Protein AF-A0A9D1IE05-F1 (afdb_monomer_lite)

Organism: NCBI:txid2840907

Sequence (180 aa):
MGLFSSEAERQRKQNLKDLEDKRLRFAQMFAEQKIVPENILFTQRDGGFAAVAVAGDEFLLITGPAPGAEEDFSLLRVKQARARTEPIRIKSEGLGGLLGFGKKGGLGFKLLIDHVEGEEPFELVVLSGLSTYLESEGTKAALFSPKRRRGNPNFVWEFRPVDRDLLEKIESRWLHLING

Foldseek 3Di:
DDPDPDPVVVLQVVLQVVLLVLLLVVLVVCVVVVFKFFKKKWKDDPQWIWMWTHTPQWIWTWTGDHRPDPDGIDIDIARAKAKDKDWDWFDWPDPCPPPNDTDDIKTAIWIFIDGPVDPGTRIHDAIAPPIWMDMDGICPQPSNDSDRDPDGSRSSVVTDGHHPVCRVVVVVVVNVSNVD

Structure (mmCIF, N/CA/C/O backbone):
data_AF-A0A9D1IE05-F1
#
_entry.id   AF-A0A9D1IE05-F1
#
loop_
_atom_site.group_PDB
_atom_site.id
_atom_site.type_symbol
_atom_site.label_atom_id
_atom_site.label_alt_id
_atom_site.label_comp_id
_atom_site.label_asym_id
_atom_site.label_entity_id
_atom_site.label_seq_id
_atom_site.pdbx_PDB_ins_code
_atom_site.Cartn_x
_atom_site.Cartn_y
_atom_site.Cartn_z
_atom_site.occupancy
_atom_site.B_iso_or_equiv
_atom_site.auth_seq_id
_atom_site.auth_comp_id
_atom_site.auth_asym_id
_atom_site.auth_atom_id
_atom_site.pdbx_PDB_model_num
ATOM 1 N N . MET A 1 1 ? 20.426 -13.892 -33.790 1.00 42.78 1 MET A N 1
ATOM 2 C CA . MET A 1 1 ? 21.071 -13.972 -32.458 1.00 42.78 1 MET A CA 1
ATOM 3 C C . MET A 1 1 ? 21.972 -12.752 -32.326 1.00 42.78 1 MET A C 1
ATOM 5 O O . MET A 1 1 ? 22.771 -12.564 -33.222 1.00 42.78 1 MET A O 1
ATOM 9 N N . GLY A 1 2 ? 21.925 -11.842 -31.364 1.00 47.62 2 GLY A N 1
ATOM 10 C CA . GLY A 1 2 ? 21.069 -11.568 -30.215 1.00 47.62 2 GLY A CA 1
ATOM 11 C C . GLY A 1 2 ? 21.570 -10.215 -29.696 1.00 47.62 2 GLY A C 1
ATOM 12 O O . GLY A 1 2 ? 22.457 -10.168 -28.853 1.00 47.62 2 GLY A O 1
ATOM 13 N N . LEU A 1 3 ? 21.115 -9.123 -30.312 1.00 49.03 3 LEU A N 1
ATOM 14 C CA . LEU A 1 3 ? 21.440 -7.763 -29.879 1.00 49.03 3 LEU A CA 1
ATOM 15 C C . LEU A 1 3 ? 20.610 -7.471 -28.617 1.00 49.03 3 LEU A C 1
ATOM 17 O O . LEU A 1 3 ? 19.419 -7.771 -28.604 1.00 49.03 3 LEU A O 1
ATOM 21 N N . PHE A 1 4 ? 21.245 -6.906 -27.584 1.00 53.69 4 PHE A N 1
ATOM 22 C CA . PHE A 1 4 ? 20.653 -6.409 -26.324 1.00 53.69 4 PHE A CA 1
ATOM 23 C C . PHE A 1 4 ? 20.488 -7.384 -25.131 1.00 53.69 4 PHE A C 1
ATOM 25 O O . PHE A 1 4 ? 19.432 -7.426 -24.508 1.00 53.69 4 PHE A O 1
ATOM 32 N N . SER A 1 5 ? 21.552 -8.070 -24.684 1.00 57.88 5 SER A N 1
ATOM 33 C CA . SER A 1 5 ? 21.697 -8.370 -23.240 1.00 57.88 5 SER A CA 1
ATOM 34 C C . SER A 1 5 ? 22.715 -7.409 -22.620 1.00 57.88 5 SER A C 1
ATOM 36 O O . SER A 1 5 ? 23.863 -7.773 -22.361 1.00 57.88 5 SER A O 1
ATOM 38 N N . SER A 1 6 ? 22.317 -6.146 -22.478 1.00 79.00 6 SER A N 1
ATOM 39 C CA . SER A 1 6 ? 23.150 -5.105 -21.879 1.00 79.00 6 SER A CA 1
ATOM 40 C C . SER A 1 6 ? 23.339 -5.346 -20.378 1.00 79.00 6 SER A C 1
ATOM 42 O O . SER A 1 6 ? 22.536 -6.013 -19.723 1.00 79.00 6 SER A O 1
ATOM 44 N N . GLU A 1 7 ? 24.406 -4.780 -19.822 1.00 87.25 7 GLU A N 1
ATOM 45 C CA . GLU A 1 7 ? 24.655 -4.708 -18.377 1.00 87.25 7 GLU A CA 1
ATOM 46 C C . GLU A 1 7 ? 23.431 -4.184 -17.605 1.00 87.25 7 GLU A C 1
ATOM 48 O O . GLU A 1 7 ? 23.072 -4.734 -16.566 1.00 87.25 7 GLU A O 1
ATOM 53 N N . ALA A 1 8 ? 22.696 -3.234 -18.190 1.00 87.88 8 ALA A N 1
ATOM 54 C CA . ALA A 1 8 ? 21.443 -2.715 -17.646 1.00 87.88 8 ALA A CA 1
ATOM 55 C C . ALA A 1 8 ? 20.364 -3.798 -17.448 1.00 87.88 8 ALA A C 1
ATOM 57 O O . ALA A 1 8 ? 19.680 -3.807 -16.426 1.00 87.88 8 ALA A O 1
ATOM 58 N N . GLU A 1 9 ? 20.223 -4.750 -18.376 1.00 89.00 9 GLU A N 1
ATOM 59 C CA . GLU A 1 9 ? 19.255 -5.846 -18.228 1.00 89.00 9 GLU A CA 1
ATOM 60 C C . GLU A 1 9 ? 19.688 -6.845 -17.145 1.00 89.00 9 GLU A C 1
ATOM 62 O O . GLU A 1 9 ? 18.844 -7.409 -16.444 1.00 89.00 9 GLU A O 1
ATOM 67 N N . ARG A 1 10 ? 21.002 -7.048 -16.959 1.00 90.88 10 ARG A N 1
ATOM 68 C CA . ARG A 1 10 ? 21.524 -7.851 -15.840 1.00 90.88 10 ARG A CA 1
ATOM 69 C C . ARG A 1 10 ? 21.247 -7.167 -14.504 1.00 90.88 10 ARG A C 1
ATOM 71 O O . ARG A 1 10 ? 20.697 -7.813 -13.615 1.00 90.88 10 ARG A O 1
ATOM 78 N N . GLN A 1 11 ? 21.540 -5.871 -14.397 1.00 93.12 11 GLN A N 1
ATOM 79 C CA . GLN A 1 11 ? 21.275 -5.089 -13.190 1.00 93.12 11 GLN A CA 1
ATOM 80 C C . GLN A 1 11 ? 19.782 -5.076 -12.850 1.00 93.12 11 GLN A C 1
ATOM 82 O O . GLN A 1 11 ? 19.403 -5.328 -11.711 1.00 93.12 11 GLN A O 1
ATOM 87 N N . ARG A 1 12 ? 18.909 -4.883 -13.847 1.00 90.94 12 ARG A N 1
ATOM 88 C CA . ARG A 1 12 ? 17.453 -4.930 -13.654 1.00 90.94 12 ARG A CA 1
ATOM 89 C C . ARG A 1 12 ? 16.998 -6.269 -13.072 1.00 90.94 12 ARG A C 1
ATOM 91 O O . ARG A 1 12 ? 16.205 -6.290 -12.134 1.00 90.94 12 ARG A O 1
ATOM 98 N N . LYS A 1 13 ? 17.491 -7.392 -13.608 1.00 91.12 13 LYS A N 1
ATOM 99 C CA . LYS A 1 13 ? 17.165 -8.733 -13.090 1.00 91.12 13 LYS A CA 1
ATOM 100 C C . LYS A 1 13 ? 17.673 -8.939 -11.666 1.00 91.12 13 LYS A C 1
ATOM 10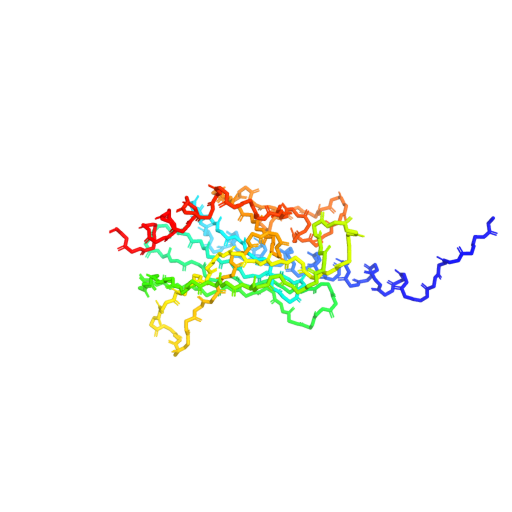2 O O . LYS A 1 13 ? 16.960 -9.549 -10.873 1.00 91.12 13 LYS A O 1
ATOM 107 N N . GLN A 1 14 ? 18.860 -8.426 -11.348 1.00 93.94 14 GLN A N 1
ATOM 108 C CA . GLN A 1 14 ? 19.422 -8.494 -10.001 1.00 93.94 14 GLN A CA 1
ATOM 109 C C . GLN A 1 14 ? 18.574 -7.685 -9.009 1.00 93.94 14 GLN A C 1
ATOM 111 O O . GLN A 1 14 ? 18.077 -8.258 -8.046 1.00 93.94 14 GLN A O 1
ATOM 116 N N . ASN A 1 15 ? 18.254 -6.427 -9.327 1.00 94.69 15 ASN A N 1
ATOM 117 C CA . ASN A 1 15 ? 17.383 -5.567 -8.515 1.00 94.69 15 ASN A CA 1
ATOM 118 C C . ASN A 1 15 ? 16.018 -6.213 -8.224 1.00 94.69 15 ASN A C 1
ATOM 120 O O . ASN A 1 15 ? 15.491 -6.119 -7.118 1.00 94.69 15 ASN A O 1
ATOM 124 N N . LEU A 1 16 ? 15.432 -6.882 -9.222 1.00 93.12 16 LEU A N 1
ATOM 125 C CA . LEU A 1 16 ? 14.170 -7.607 -9.067 1.00 93.12 16 LEU A CA 1
ATOM 126 C C . LEU A 1 16 ? 14.319 -8.847 -8.176 1.00 93.12 16 LEU A C 1
ATOM 128 O O . LEU A 1 16 ? 13.431 -9.143 -7.378 1.00 93.12 16 LEU A O 1
ATOM 132 N N . LYS A 1 17 ? 15.432 -9.575 -8.298 1.00 93.75 17 LYS A N 1
ATOM 133 C CA . LYS A 1 17 ? 15.724 -10.720 -7.435 1.00 93.75 17 LYS A CA 1
ATOM 134 C C . LYS A 1 17 ? 15.871 -10.278 -5.978 1.00 93.75 17 LYS A C 1
ATOM 136 O O . LYS A 1 17 ? 15.251 -10.903 -5.123 1.00 93.75 17 LYS A O 1
ATOM 141 N N . ASP A 1 18 ? 16.619 -9.208 -5.734 1.00 95.31 18 ASP A N 1
ATOM 142 C CA . ASP A 1 18 ? 16.868 -8.682 -4.391 1.00 95.31 18 ASP A CA 1
ATOM 143 C C . ASP A 1 18 ? 15.579 -8.160 -3.752 1.00 95.31 18 ASP A C 1
ATOM 145 O O . ASP A 1 18 ? 15.308 -8.455 -2.590 1.00 95.31 18 ASP A O 1
ATOM 149 N N . LEU A 1 19 ? 14.727 -7.477 -4.526 1.00 95.75 19 LEU A N 1
ATOM 150 C CA . LEU A 1 19 ? 13.403 -7.055 -4.067 1.00 95.75 19 LEU A CA 1
ATOM 151 C C . LEU A 1 19 ? 12.535 -8.246 -3.630 1.00 95.75 19 LEU A C 1
ATOM 153 O O . LEU A 1 19 ? 11.873 -8.181 -2.595 1.00 95.75 19 LEU A O 1
ATOM 157 N N . GLU A 1 20 ? 12.545 -9.344 -4.390 1.00 95.56 20 GLU A N 1
ATOM 158 C CA . GLU A 1 20 ? 11.810 -10.556 -4.010 1.00 95.56 20 GLU A CA 1
ATOM 159 C C . GLU A 1 20 ? 12.360 -11.179 -2.726 1.00 95.56 20 GLU A C 1
ATOM 161 O O . GLU A 1 20 ? 11.587 -11.627 -1.882 1.00 95.56 20 GLU A O 1
ATOM 166 N N . ASP A 1 21 ? 13.682 -11.198 -2.556 1.00 95.62 21 ASP A N 1
ATOM 167 C CA . ASP A 1 21 ? 14.309 -11.748 -1.355 1.00 95.62 21 ASP A CA 1
ATOM 168 C C . ASP A 1 21 ? 13.996 -10.876 -0.122 1.00 95.62 21 ASP A C 1
ATOM 170 O O . ASP A 1 21 ? 13.695 -11.412 0.947 1.00 95.62 21 ASP A O 1
ATOM 174 N N . LYS A 1 22 ? 13.968 -9.541 -0.274 1.00 96.19 22 LYS A N 1
ATOM 175 C CA . LYS A 1 22 ? 13.470 -8.594 0.744 1.00 96.19 22 LYS A CA 1
ATOM 176 C C . LYS A 1 22 ? 12.009 -8.883 1.111 1.00 96.19 22 LYS A C 1
ATOM 178 O O . LYS A 1 22 ? 11.674 -8.995 2.290 1.00 96.19 22 LYS A O 1
ATOM 183 N N . ARG A 1 23 ? 11.148 -9.079 0.107 1.00 96.06 23 ARG A N 1
ATOM 184 C CA . ARG A 1 23 ? 9.722 -9.386 0.296 1.00 96.06 23 ARG A CA 1
ATOM 185 C C . ARG A 1 23 ? 9.512 -10.710 1.032 1.00 96.06 23 ARG A C 1
ATOM 187 O O . ARG A 1 23 ? 8.642 -10.794 1.891 1.00 96.06 23 ARG A O 1
ATOM 194 N N . LEU A 1 24 ? 10.299 -11.741 0.719 1.00 95.81 24 LEU A N 1
ATOM 195 C CA . LEU A 1 24 ? 10.226 -13.035 1.404 1.00 95.81 24 LEU A CA 1
ATOM 196 C C . LEU A 1 24 ? 10.589 -12.919 2.887 1.00 95.81 24 LEU A C 1
ATOM 198 O O . LEU A 1 24 ? 9.877 -13.480 3.717 1.00 95.81 24 LEU A O 1
ATOM 202 N N . ARG A 1 25 ? 11.638 -12.155 3.227 1.00 95.69 25 ARG A N 1
ATOM 203 C CA . ARG A 1 25 ? 11.987 -11.870 4.631 1.00 95.69 25 ARG A CA 1
ATOM 204 C C . ARG A 1 25 ? 10.854 -11.146 5.353 1.00 95.69 25 ARG A C 1
ATOM 206 O O . ARG A 1 25 ? 10.492 -11.535 6.460 1.00 95.69 25 ARG A O 1
ATOM 213 N N . PHE A 1 26 ? 10.253 -10.151 4.702 1.00 95.62 26 PHE A N 1
ATOM 214 C CA . PHE A 1 26 ? 9.095 -9.443 5.242 1.00 95.62 26 PHE A CA 1
ATOM 215 C C . PHE A 1 26 ? 7.899 -10.378 5.471 1.00 95.62 26 PHE A C 1
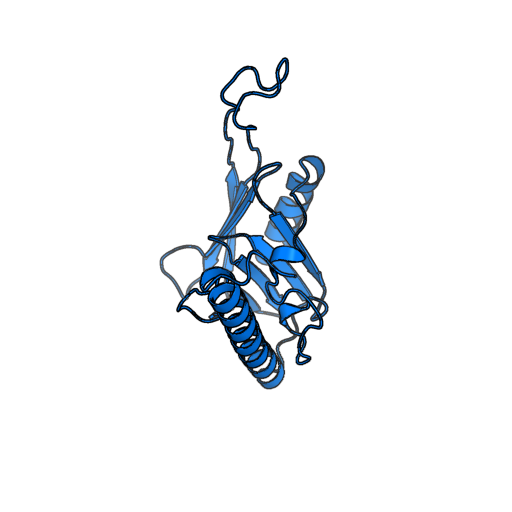ATOM 217 O O . PHE A 1 26 ? 7.325 -10.387 6.556 1.00 95.62 26 PHE A O 1
ATOM 224 N N . ALA A 1 27 ? 7.552 -11.212 4.486 1.00 94.25 27 ALA A N 1
ATOM 225 C CA . ALA A 1 27 ? 6.455 -12.174 4.597 1.00 94.25 27 ALA A CA 1
ATOM 226 C C . ALA A 1 27 ? 6.691 -13.198 5.719 1.00 94.25 27 ALA A C 1
ATOM 228 O O . ALA A 1 27 ? 5.756 -13.556 6.433 1.00 94.25 27 ALA A O 1
ATOM 229 N N . GLN A 1 28 ? 7.937 -13.645 5.899 1.00 94.19 28 GLN A N 1
ATOM 230 C CA . GLN A 1 28 ? 8.310 -14.546 6.985 1.00 94.19 28 GLN A CA 1
ATOM 231 C C . GLN A 1 28 ? 8.163 -13.873 8.355 1.00 94.19 28 GLN A C 1
ATOM 233 O O . GLN A 1 28 ? 7.480 -14.417 9.218 1.00 94.19 28 GLN A O 1
ATOM 238 N N . MET A 1 29 ? 8.721 -12.671 8.530 1.00 93.31 29 MET A N 1
ATOM 239 C CA . MET A 1 29 ? 8.556 -11.878 9.753 1.00 93.31 29 MET A CA 1
ATOM 240 C C . MET A 1 29 ? 7.067 -11.665 10.075 1.00 93.31 29 MET A C 1
ATOM 242 O O . MET A 1 29 ? 6.643 -11.832 11.217 1.00 93.31 29 MET A O 1
ATOM 246 N N . PHE A 1 30 ? 6.256 -11.332 9.070 1.00 90.44 30 PHE A N 1
ATOM 247 C CA . PHE A 1 30 ? 4.820 -11.114 9.234 1.00 90.44 30 PHE A CA 1
ATOM 248 C C . PHE A 1 30 ? 4.093 -12.381 9.720 1.00 90.44 30 PHE A C 1
ATOM 250 O O . PHE A 1 30 ? 3.251 -12.315 10.619 1.00 90.44 30 PHE A O 1
ATOM 257 N N . ALA A 1 31 ? 4.456 -13.544 9.168 1.00 90.19 31 ALA A N 1
ATOM 258 C CA . ALA A 1 31 ? 3.919 -14.839 9.581 1.00 90.19 31 ALA A CA 1
ATOM 259 C C . ALA A 1 31 ? 4.351 -15.229 11.008 1.00 90.19 31 ALA A C 1
ATOM 261 O O . ALA A 1 31 ? 3.530 -15.722 11.782 1.00 90.19 31 ALA A O 1
ATOM 262 N N . GLU A 1 32 ? 5.610 -14.980 11.380 1.00 92.56 32 GLU A N 1
ATOM 263 C CA . GLU A 1 32 ? 6.144 -15.247 12.724 1.00 92.56 32 GLU A CA 1
ATOM 264 C C . GLU A 1 32 ? 5.455 -14.393 13.796 1.00 92.56 32 GLU A C 1
ATOM 266 O O . GLU A 1 32 ? 5.131 -14.892 14.875 1.00 92.56 32 GLU A O 1
ATOM 271 N N . GLN A 1 33 ? 5.146 -13.133 13.474 1.00 89.81 33 GLN A N 1
ATOM 272 C CA . GLN A 1 33 ? 4.390 -12.234 14.350 1.00 89.81 33 GLN A CA 1
ATOM 273 C C . GLN A 1 33 ? 2.888 -12.562 14.424 1.00 89.81 33 GLN A C 1
ATOM 275 O O . GLN A 1 33 ? 2.170 -11.925 15.194 1.00 89.81 33 GLN A O 1
ATOM 280 N N . LYS A 1 34 ? 2.410 -13.557 13.656 1.00 88.50 34 LYS A N 1
ATOM 281 C CA . LYS A 1 34 ? 1.004 -14.002 13.598 1.00 88.50 34 LYS A CA 1
ATOM 282 C C . LYS A 1 34 ? 0.020 -12.860 13.329 1.00 88.50 34 LYS A C 1
ATOM 284 O O . LYS A 1 34 ? -1.094 -12.856 13.848 1.00 88.50 34 LYS A O 1
ATOM 289 N N . ILE A 1 35 ? 0.437 -11.893 12.518 1.00 86.94 35 ILE A N 1
ATOM 290 C CA . ILE A 1 35 ? -0.396 -10.748 12.166 1.00 86.94 35 ILE A CA 1
ATOM 291 C C . ILE A 1 35 ? -1.428 -11.190 11.127 1.00 86.94 35 ILE A C 1
ATOM 293 O O . ILE A 1 35 ? -1.087 -11.824 10.126 1.00 86.94 35 ILE A O 1
ATOM 297 N N . VAL A 1 36 ? -2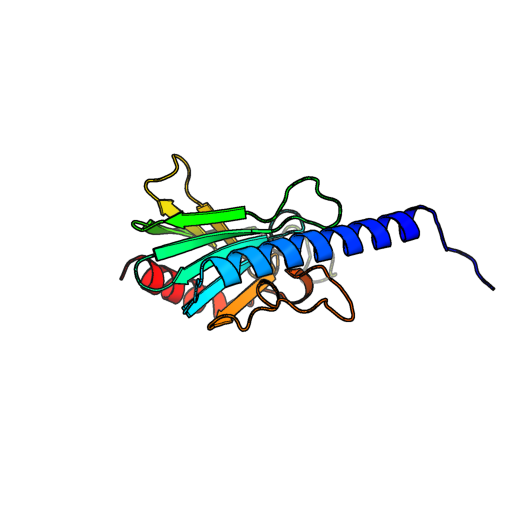.694 -10.842 11.355 1.00 88.88 36 VAL A N 1
ATOM 298 C CA . VAL A 1 36 ? -3.799 -11.153 10.443 1.00 88.88 36 VAL A CA 1
ATOM 299 C C . VAL A 1 36 ? -4.528 -9.853 10.105 1.00 88.88 36 VAL A C 1
ATOM 301 O O . VAL A 1 36 ? -5.402 -9.437 10.860 1.00 88.88 36 VAL A O 1
ATOM 304 N N . PRO A 1 37 ? -4.154 -9.177 9.007 1.00 93.06 37 PRO A N 1
ATOM 305 C CA . PRO A 1 37 ? -4.859 -7.987 8.563 1.00 93.06 37 PRO A CA 1
ATOM 306 C C . PRO A 1 37 ? -6.245 -8.367 8.044 1.00 93.06 37 PRO A C 1
ATOM 308 O O . PRO A 1 37 ? -6.405 -9.407 7.413 1.00 93.06 37 PRO A O 1
ATOM 311 N N . GLU A 1 38 ? -7.235 -7.520 8.274 1.00 95.06 38 GLU A N 1
ATOM 312 C CA . GLU A 1 38 ? -8.622 -7.698 7.838 1.00 95.06 38 GLU A CA 1
ATOM 313 C C . GLU A 1 38 ? -8.855 -6.986 6.507 1.00 95.06 38 GLU A C 1
ATOM 315 O O . GLU A 1 38 ? -9.302 -7.593 5.530 1.00 95.06 38 GLU A O 1
ATOM 320 N N . ASN A 1 39 ? -8.445 -5.719 6.442 1.00 96.44 39 ASN A N 1
ATOM 321 C CA . ASN A 1 39 ? -8.518 -4.864 5.266 1.00 96.44 39 ASN A CA 1
ATOM 322 C C . ASN A 1 39 ? -7.197 -4.131 5.082 1.00 96.44 39 ASN A C 1
ATOM 324 O O . ASN A 1 39 ? -6.581 -3.718 6.061 1.00 96.44 39 ASN A O 1
ATOM 328 N N . ILE A 1 40 ? -6.773 -3.952 3.831 1.00 97.94 40 ILE A N 1
ATOM 329 C CA . ILE A 1 40 ? -5.512 -3.291 3.487 1.00 97.94 40 ILE A CA 1
ATOM 330 C C . ILE A 1 40 ? -5.701 -2.415 2.259 1.00 97.94 40 ILE A C 1
ATOM 332 O O . ILE A 1 40 ? -6.258 -2.877 1.260 1.00 97.94 40 ILE A O 1
ATOM 336 N N . LEU A 1 41 ? -5.197 -1.185 2.318 1.00 98.31 41 LEU A N 1
ATOM 337 C CA . LEU A 1 41 ? -5.089 -0.272 1.187 1.00 98.31 41 LEU A CA 1
ATOM 338 C C . LEU A 1 41 ? -3.625 -0.011 0.900 1.00 98.31 41 LEU A C 1
ATOM 340 O O . LEU A 1 41 ? -2.901 0.484 1.756 1.00 98.31 41 LEU A O 1
ATOM 344 N N . PHE A 1 42 ? -3.227 -0.293 -0.331 1.00 98.31 42 PHE A N 1
ATOM 345 C CA . PHE A 1 42 ? -1.923 0.038 -0.873 1.00 98.31 42 PHE A CA 1
ATOM 346 C C . PHE A 1 42 ? -2.050 1.180 -1.879 1.00 98.31 42 PHE A C 1
ATOM 348 O O . PHE A 1 42 ? -2.944 1.165 -2.726 1.00 98.31 42 PHE A O 1
ATOM 355 N N . THR A 1 43 ? -1.107 2.117 -1.844 1.00 97.81 43 THR A N 1
ATOM 356 C CA . THR A 1 43 ? -0.926 3.155 -2.868 1.00 97.81 43 THR A CA 1
ATOM 357 C C . THR A 1 43 ? 0.517 3.169 -3.340 1.00 97.81 43 THR A C 1
ATOM 359 O O . THR A 1 43 ? 1.438 3.024 -2.533 1.00 97.81 43 THR A O 1
ATOM 362 N N . GLN A 1 44 ? 0.733 3.329 -4.645 1.00 96.31 44 GLN A N 1
ATOM 363 C CA . GLN A 1 44 ? 2.085 3.442 -5.187 1.00 96.31 44 GLN A CA 1
ATOM 364 C C . GLN A 1 44 ? 2.764 4.726 -4.690 1.00 96.31 44 GLN A C 1
ATOM 366 O O . GLN A 1 44 ? 2.172 5.803 -4.732 1.00 96.31 44 GLN A O 1
ATOM 371 N N . ARG A 1 45 ? 4.029 4.610 -4.278 1.00 94.38 45 ARG A N 1
ATOM 372 C CA . ARG A 1 45 ? 4.863 5.721 -3.805 1.00 94.38 45 ARG A CA 1
ATOM 373 C C . ARG A 1 45 ? 6.308 5.496 -4.235 1.00 94.38 45 ARG A C 1
ATOM 375 O O . ARG A 1 45 ? 6.857 4.438 -3.957 1.00 94.38 45 ARG A O 1
ATOM 382 N N . ASP A 1 46 ? 6.895 6.456 -4.949 1.00 91.38 46 ASP A N 1
ATOM 383 C CA . ASP A 1 46 ? 8.320 6.468 -5.328 1.00 91.38 46 ASP A CA 1
ATOM 384 C C . ASP A 1 46 ? 8.824 5.166 -5.996 1.00 91.38 46 ASP A C 1
ATOM 386 O O . ASP A 1 46 ? 9.952 4.726 -5.806 1.00 91.38 46 ASP A O 1
ATOM 390 N N . GLY A 1 47 ? 7.963 4.510 -6.785 1.00 90.75 47 GLY A N 1
ATOM 391 C CA . GLY A 1 47 ? 8.253 3.224 -7.442 1.00 90.75 47 GLY A CA 1
ATOM 392 C C . GLY A 1 47 ? 8.047 1.978 -6.565 1.00 90.75 47 GLY A C 1
ATOM 393 O O . GLY A 1 47 ? 8.012 0.867 -7.101 1.00 90.75 47 GLY A O 1
ATOM 394 N N . GLY A 1 48 ? 7.868 2.166 -5.258 1.00 95.75 48 GLY A N 1
ATOM 395 C CA . GLY A 1 48 ? 7.394 1.190 -4.282 1.00 95.75 48 GLY A CA 1
ATOM 396 C C . GLY A 1 48 ? 5.953 1.487 -3.850 1.00 95.75 48 GLY A C 1
ATOM 397 O O . GLY A 1 48 ? 5.113 1.869 -4.673 1.00 95.75 48 GLY A O 1
ATOM 398 N N . PHE A 1 49 ? 5.645 1.318 -2.563 1.00 97.62 49 PHE A N 1
ATOM 399 C CA . PHE A 1 49 ? 4.310 1.599 -2.029 1.00 97.62 49 PHE A CA 1
ATOM 400 C C . PHE A 1 49 ? 4.308 2.063 -0.571 1.00 97.62 49 PHE A C 1
ATOM 402 O O . PHE A 1 49 ? 5.224 1.778 0.198 1.00 97.62 49 PHE A O 1
ATOM 409 N N . ALA A 1 50 ? 3.209 2.713 -0.196 1.00 98.25 50 ALA A N 1
ATOM 410 C CA . ALA A 1 50 ? 2.762 2.895 1.179 1.00 98.25 50 ALA A CA 1
ATOM 411 C C . ALA A 1 50 ? 1.419 2.178 1.359 1.00 98.25 50 ALA A C 1
ATOM 413 O O . ALA A 1 50 ? 0.618 2.123 0.419 1.00 98.25 50 ALA A O 1
ATOM 414 N N . ALA A 1 51 ? 1.177 1.611 2.536 1.00 98.12 51 ALA A N 1
ATOM 415 C CA . ALA A 1 51 ? -0.054 0.907 2.834 1.00 98.12 51 ALA A CA 1
ATOM 416 C C . ALA A 1 51 ? -0.484 1.063 4.288 1.00 98.12 51 ALA A C 1
ATOM 418 O O . ALA A 1 51 ? 0.352 1.170 5.182 1.00 98.12 51 ALA A O 1
ATOM 419 N N . VAL A 1 52 ? -1.794 1.013 4.497 1.00 98.19 52 VAL A N 1
ATOM 420 C CA . VAL A 1 52 ? -2.418 0.890 5.813 1.00 98.19 52 VAL A CA 1
ATOM 421 C C . VAL A 1 52 ? -3.239 -0.390 5.847 1.00 98.19 52 VAL A C 1
ATOM 423 O O . VAL A 1 52 ? -3.944 -0.699 4.884 1.00 98.19 52 VAL A O 1
ATOM 426 N N . ALA A 1 53 ? -3.156 -1.131 6.948 1.00 97.56 53 ALA A N 1
ATOM 427 C CA . ALA A 1 53 ? -4.039 -2.250 7.234 1.00 97.56 53 ALA A CA 1
ATOM 428 C C . ALA A 1 53 ? -4.737 -2.093 8.583 1.00 97.56 53 ALA A C 1
ATOM 430 O O . ALA A 1 53 ? -4.137 -1.586 9.525 1.00 97.56 53 ALA A O 1
ATOM 431 N N . VAL A 1 54 ? -5.959 -2.608 8.676 1.00 96.69 54 VAL A N 1
ATOM 432 C CA . VAL A 1 54 ? -6.649 -2.877 9.946 1.00 96.69 54 VAL A CA 1
ATOM 433 C C . VAL A 1 54 ? -6.325 -4.306 10.370 1.00 96.69 54 VAL A C 1
ATOM 435 O O . VAL A 1 54 ? -6.402 -5.208 9.534 1.00 96.69 54 VAL A O 1
ATOM 438 N N . ALA A 1 55 ? -5.952 -4.526 11.628 1.00 94.50 55 ALA A N 1
ATOM 439 C CA . ALA A 1 55 ? -5.666 -5.847 12.182 1.00 94.50 55 ALA A CA 1
ATOM 440 C C . ALA A 1 55 ? -6.108 -5.917 13.655 1.00 94.50 55 ALA A C 1
ATOM 442 O O . ALA A 1 55 ? -5.323 -5.615 14.554 1.00 94.50 55 ALA A O 1
ATOM 443 N N . GLY A 1 56 ? -7.354 -6.329 13.916 1.00 91.00 56 GLY A N 1
ATOM 444 C CA . GLY A 1 56 ? -7.904 -6.337 15.272 1.00 91.00 56 GLY A CA 1
ATOM 445 C C . GLY A 1 56 ? -7.986 -4.929 15.872 1.00 91.00 56 GLY A C 1
ATOM 446 O O . GLY A 1 56 ? -8.648 -4.058 15.318 1.00 91.00 56 GLY A O 1
ATOM 447 N N . ASP A 1 57 ? -7.321 -4.713 17.011 1.00 90.62 57 ASP A N 1
ATOM 448 C CA . ASP A 1 57 ? -7.251 -3.425 17.721 1.00 90.62 57 ASP A CA 1
ATOM 449 C C . ASP A 1 57 ? -6.070 -2.540 17.281 1.00 90.62 57 ASP A C 1
ATOM 451 O O . ASP A 1 57 ? -5.784 -1.525 17.915 1.00 90.62 57 ASP A O 1
ATOM 455 N N . GLU A 1 58 ? -5.368 -2.923 16.214 1.00 94.69 58 GLU A N 1
ATOM 456 C CA . GLU A 1 58 ? -4.188 -2.223 15.715 1.00 94.69 58 GLU A CA 1
ATOM 457 C C . GLU A 1 58 ? -4.318 -1.862 14.234 1.00 94.69 58 GLU A C 1
ATOM 459 O O . GLU A 1 58 ? -4.992 -2.528 13.443 1.00 94.69 58 GLU A O 1
ATOM 464 N N . PHE A 1 59 ? -3.575 -0.830 13.841 1.00 96.25 59 PHE A N 1
ATOM 465 C CA . PHE A 1 59 ? -3.298 -0.511 12.452 1.00 96.25 59 PHE A CA 1
ATOM 466 C C . PHE A 1 59 ? -1.849 -0.843 12.112 1.00 96.25 59 PHE A C 1
ATOM 468 O O . PHE A 1 59 ? -0.935 -0.688 12.925 1.00 96.25 59 PHE A O 1
ATOM 475 N N . LEU A 1 60 ? -1.637 -1.293 10.882 1.00 96.94 60 LEU A N 1
ATOM 476 C CA . LEU A 1 60 ? -0.319 -1.594 10.341 1.00 96.94 60 LEU A CA 1
ATOM 477 C C . LEU A 1 60 ? 0.006 -0.567 9.264 1.00 96.94 60 LEU A C 1
ATOM 479 O O . LEU A 1 60 ? -0.687 -0.502 8.250 1.00 96.94 60 LEU A O 1
ATOM 483 N N . LEU A 1 61 ? 1.069 0.198 9.464 1.00 97.44 61 LEU A N 1
ATOM 484 C CA . LEU A 1 61 ? 1.592 1.154 8.497 1.00 97.44 61 LEU A CA 1
ATOM 485 C C . LEU A 1 61 ? 2.803 0.514 7.824 1.00 97.44 61 LEU A C 1
ATOM 487 O O . LEU A 1 61 ? 3.777 0.157 8.486 1.00 97.44 61 LEU A O 1
ATOM 491 N N . ILE A 1 62 ? 2.711 0.288 6.517 1.00 97.38 62 ILE A N 1
ATOM 492 C CA . ILE A 1 62 ? 3.661 -0.541 5.774 1.00 97.38 62 ILE A CA 1
ATOM 493 C C . ILE A 1 62 ? 4.239 0.275 4.628 1.00 97.38 62 ILE A C 1
ATOM 495 O O . ILE A 1 62 ? 3.493 0.851 3.837 1.00 97.38 62 ILE A O 1
ATOM 499 N N . THR A 1 63 ? 5.560 0.265 4.473 1.00 97.69 63 THR A N 1
ATOM 500 C CA . THR A 1 63 ? 6.203 0.753 3.246 1.00 97.69 63 THR A CA 1
ATOM 501 C C . THR A 1 63 ? 6.937 -0.375 2.544 1.00 97.69 63 THR A C 1
ATOM 503 O O . THR A 1 63 ? 7.481 -1.280 3.177 1.00 97.69 63 THR A O 1
ATOM 506 N N . GLY A 1 64 ? 6.925 -0.337 1.216 1.00 96.81 64 GLY A N 1
ATOM 507 C CA . GLY A 1 64 ? 7.663 -1.265 0.373 1.00 96.81 64 GLY A CA 1
ATOM 508 C C . GLY A 1 64 ? 8.584 -0.516 -0.585 1.00 96.81 64 GLY A C 1
ATOM 509 O O . GLY A 1 64 ? 8.137 0.466 -1.184 1.00 96.81 64 GLY A O 1
ATOM 510 N N . PRO A 1 65 ? 9.836 -0.969 -0.763 1.00 96.75 65 PRO A N 1
ATOM 511 C CA . PRO A 1 65 ? 10.815 -0.301 -1.611 1.00 96.75 65 PRO A CA 1
ATOM 512 C C . PRO A 1 65 ? 10.550 -0.512 -3.109 1.00 96.75 65 PRO A C 1
ATOM 514 O O . PRO A 1 65 ? 9.901 -1.475 -3.529 1.00 96.75 65 PRO A O 1
ATOM 517 N N . ALA A 1 66 ? 11.115 0.372 -3.934 1.00 95.56 66 ALA A N 1
ATOM 518 C CA . ALA A 1 66 ? 11.198 0.181 -5.379 1.00 95.56 66 ALA A CA 1
ATOM 519 C C . ALA A 1 66 ? 12.288 -0.853 -5.751 1.00 95.56 66 ALA A C 1
ATOM 521 O O . ALA A 1 66 ? 13.217 -1.095 -4.975 1.00 95.56 66 ALA A O 1
ATOM 522 N N . PRO A 1 67 ? 12.248 -1.456 -6.956 1.00 94.19 67 PRO A N 1
ATOM 523 C CA . PRO A 1 67 ? 13.335 -2.313 -7.426 1.00 94.19 67 PRO A CA 1
ATOM 524 C C . PRO A 1 67 ? 14.680 -1.576 -7.468 1.00 94.19 67 PRO A C 1
ATOM 526 O O . PRO A 1 67 ? 14.831 -0.602 -8.202 1.00 94.19 67 PRO A O 1
ATOM 529 N N . GLY A 1 68 ? 15.676 -2.096 -6.747 1.00 94.19 68 GLY A N 1
ATOM 530 C CA . GLY A 1 68 ? 17.020 -1.512 -6.675 1.00 94.19 68 GLY A CA 1
ATOM 531 C C . GLY A 1 68 ? 17.195 -0.435 -5.606 1.00 94.19 68 GLY A C 1
ATOM 532 O O . GLY A 1 68 ? 18.283 0.120 -5.512 1.00 94.19 68 GLY A O 1
ATOM 533 N N . ALA A 1 69 ? 16.159 -0.154 -4.813 1.00 95.12 69 ALA A N 1
ATOM 534 C CA . ALA A 1 69 ? 16.268 0.727 -3.661 1.00 95.12 69 ALA A CA 1
ATOM 535 C C . ALA A 1 69 ? 17.034 0.038 -2.514 1.00 95.12 69 ALA A C 1
ATOM 537 O O . ALA A 1 69 ? 16.963 -1.192 -2.344 1.00 95.12 69 ALA A O 1
ATOM 538 N N . GLU A 1 70 ? 17.778 0.826 -1.739 1.00 94.62 70 GLU A N 1
ATOM 539 C CA . GLU A 1 70 ? 18.578 0.325 -0.616 1.00 94.62 70 GLU A CA 1
ATOM 540 C C . GLU A 1 70 ? 17.683 -0.078 0.558 1.00 94.62 70 GLU A C 1
ATOM 542 O O . GLU A 1 70 ? 17.927 -1.106 1.194 1.00 94.62 70 GLU A O 1
ATOM 547 N N . GLU A 1 71 ? 16.587 0.651 0.760 1.00 95.31 71 GLU A N 1
ATOM 548 C CA . GLU A 1 71 ? 15.620 0.471 1.835 1.00 95.31 71 GLU A CA 1
ATOM 549 C C . GLU A 1 71 ? 14.940 -0.903 1.789 1.00 95.31 71 GLU A C 1
ATOM 551 O O . GLU A 1 71 ? 14.734 -1.505 0.728 1.00 95.31 71 GLU A O 1
ATOM 556 N N . ASP A 1 72 ? 14.575 -1.408 2.963 1.00 96.12 72 ASP A N 1
ATOM 557 C CA . ASP A 1 72 ? 13.782 -2.624 3.121 1.00 96.12 72 ASP A CA 1
ATOM 558 C C . ASP A 1 72 ? 12.289 -2.303 3.270 1.00 96.12 72 ASP A C 1
ATOM 560 O O . ASP A 1 72 ? 11.869 -1.150 3.374 1.00 96.12 72 ASP A O 1
ATOM 564 N N . PHE A 1 73 ? 11.465 -3.352 3.270 1.00 96.44 73 PHE A N 1
ATOM 565 C CA . PHE A 1 73 ? 10.075 -3.222 3.694 1.00 96.44 73 PHE A CA 1
ATOM 566 C C . PHE A 1 73 ? 10.031 -2.832 5.171 1.00 96.44 73 PHE A C 1
ATOM 568 O O . PHE A 1 73 ? 10.750 -3.416 5.983 1.00 96.44 73 PHE A O 1
ATOM 575 N N . SER A 1 74 ? 9.155 -1.896 5.523 1.00 95.38 74 SER A N 1
ATOM 576 C CA . SER A 1 74 ? 8.939 -1.488 6.910 1.00 95.38 74 SER A CA 1
ATOM 577 C C . SER A 1 74 ? 7.524 -1.818 7.369 1.00 95.38 74 SER A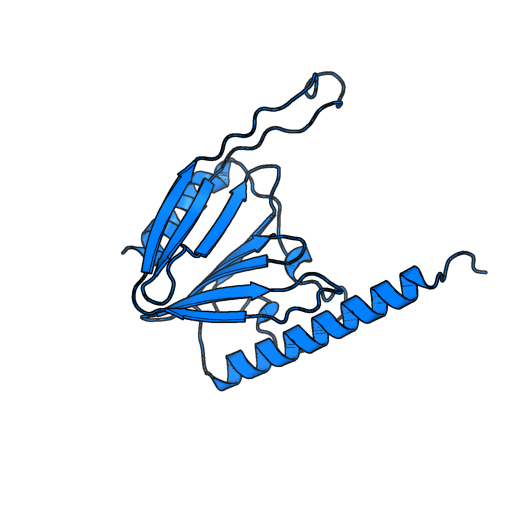 C 1
ATOM 579 O O . SER A 1 74 ? 6.594 -1.890 6.564 1.00 95.38 74 SER A O 1
ATOM 581 N N . LEU A 1 75 ? 7.377 -2.042 8.672 1.00 95.75 75 LEU A N 1
ATOM 582 C CA . LEU A 1 75 ? 6.104 -2.244 9.348 1.00 95.75 75 LEU A CA 1
ATOM 583 C C . LEU A 1 75 ? 6.144 -1.489 10.674 1.00 95.75 75 LEU A C 1
ATOM 585 O O . LEU A 1 75 ? 6.970 -1.796 11.532 1.00 95.75 75 LEU A O 1
ATOM 589 N N . LEU A 1 76 ? 5.216 -0.558 10.848 1.00 95.56 76 LEU A N 1
ATOM 590 C CA . LEU A 1 76 ? 4.918 0.077 12.122 1.00 95.56 76 LEU A CA 1
ATOM 591 C C . LEU A 1 76 ? 3.520 -0.359 12.572 1.00 95.56 76 LEU A C 1
ATOM 593 O O . LEU A 1 76 ? 2.566 -0.302 11.798 1.00 95.56 76 LEU A O 1
ATOM 597 N N . ARG A 1 77 ? 3.413 -0.824 13.817 1.00 94.56 77 ARG A N 1
ATOM 598 C CA . ARG A 1 77 ? 2.146 -1.204 14.452 1.00 94.56 77 ARG A CA 1
ATOM 599 C C . ARG A 1 77 ? 1.718 -0.070 15.365 1.00 94.56 77 ARG A C 1
ATOM 601 O O . ARG A 1 77 ? 2.522 0.355 16.190 1.00 94.56 77 ARG A O 1
ATOM 608 N N . VAL A 1 78 ? 0.483 0.390 15.220 1.00 95.06 78 VAL A N 1
ATOM 609 C CA . VAL A 1 78 ? -0.057 1.503 16.007 1.00 95.06 78 VAL A CA 1
ATOM 610 C C . VAL A 1 78 ? -1.410 1.117 16.586 1.00 95.06 78 VAL A C 1
ATOM 612 O O . VAL A 1 78 ? -2.238 0.522 15.901 1.00 95.06 78 VAL A O 1
ATOM 615 N N . LYS A 1 79 ? -1.639 1.435 17.861 1.00 92.06 79 LYS A N 1
ATOM 616 C CA . LYS A 1 79 ? -2.913 1.138 18.552 1.00 92.06 79 LYS A CA 1
ATOM 617 C C . LYS A 1 79 ? -3.912 2.277 18.474 1.00 92.06 79 LYS A C 1
ATOM 619 O O . LYS A 1 79 ? -5.115 2.073 18.577 1.00 92.06 79 LYS A O 1
ATOM 624 N N . GLN A 1 80 ? -3.401 3.496 18.363 1.00 90.81 80 GLN A N 1
ATOM 625 C CA . GLN A 1 80 ? -4.200 4.707 18.369 1.00 90.81 80 GLN A CA 1
ATOM 626 C C . GLN A 1 80 ? -3.841 5.507 17.133 1.00 90.81 80 GLN A C 1
ATOM 628 O O . GLN A 1 80 ? -2.746 6.059 17.038 1.00 90.81 80 GLN A O 1
ATOM 633 N N . ALA A 1 81 ? -4.777 5.550 16.195 1.00 94.38 81 ALA A N 1
ATOM 634 C CA . ALA A 1 81 ? -4.649 6.331 14.985 1.00 94.38 81 ALA A CA 1
ATOM 635 C C . ALA A 1 81 ? -5.938 7.102 14.716 1.00 94.38 81 ALA A C 1
ATOM 637 O O . ALA A 1 81 ? -7.027 6.687 15.117 1.00 94.38 81 ALA A O 1
ATOM 638 N N . ARG A 1 82 ? -5.806 8.224 14.017 1.00 96.19 82 ARG A N 1
ATOM 639 C CA . ARG A 1 82 ? -6.927 8.976 13.467 1.00 96.19 82 ARG A CA 1
ATOM 640 C C . ARG A 1 82 ? -6.639 9.281 12.010 1.00 96.19 82 ARG A C 1
ATOM 642 O O . ARG A 1 82 ? -5.568 9.773 11.672 1.00 96.19 82 ARG A O 1
ATOM 649 N N . ALA A 1 83 ? -7.608 9.008 11.153 1.00 97.81 83 ALA A N 1
ATOM 650 C CA . ALA A 1 83 ? -7.536 9.341 9.747 1.00 97.81 83 ALA A CA 1
ATOM 651 C C . ALA A 1 83 ? -8.245 10.663 9.447 1.00 97.81 83 ALA A C 1
ATOM 653 O O . ALA A 1 83 ? -9.355 10.927 9.920 1.00 97.81 83 ALA A O 1
ATOM 654 N N . ARG A 1 84 ? -7.632 11.461 8.580 1.00 98.06 84 ARG A N 1
ATOM 655 C CA . ARG A 1 84 ? -8.243 12.618 7.920 1.00 98.06 84 ARG A CA 1
ATOM 656 C C . ARG A 1 84 ? -7.842 12.633 6.453 1.00 98.06 84 ARG A C 1
ATOM 658 O O . ARG A 1 84 ? -6.867 11.989 6.065 1.00 98.06 84 ARG A O 1
ATOM 665 N N . THR A 1 85 ? -8.585 13.367 5.636 1.00 98.19 85 THR A N 1
ATOM 666 C CA . THR A 1 85 ? -8.258 13.530 4.221 1.00 98.19 85 THR A CA 1
ATOM 667 C C . THR A 1 85 ? -7.980 14.975 3.858 1.00 98.19 85 THR A C 1
ATOM 669 O O . THR A 1 85 ? -8.553 15.910 4.416 1.00 98.19 85 THR A O 1
ATOM 672 N N . GLU A 1 86 ? -7.083 15.149 2.893 1.00 98.12 86 GLU A N 1
ATOM 673 C CA . GLU A 1 86 ? -6.835 16.427 2.237 1.00 98.12 86 GLU A CA 1
ATOM 674 C C . GLU A 1 86 ? -7.143 16.288 0.742 1.00 98.12 86 GLU A C 1
ATOM 676 O O . GLU A 1 86 ? -6.562 15.422 0.076 1.00 98.12 86 GLU A O 1
ATOM 681 N N . PRO A 1 87 ? -8.054 17.103 0.180 1.00 97.00 87 PRO A N 1
ATOM 682 C CA . PRO A 1 87 ? -8.417 16.994 -1.224 1.00 97.00 87 PRO A CA 1
ATOM 683 C C . PRO A 1 87 ? -7.260 17.439 -2.121 1.00 97.00 87 PRO A C 1
ATOM 685 O O . PRO A 1 87 ? -6.646 18.485 -1.913 1.00 97.00 87 PRO A O 1
ATOM 688 N N . ILE A 1 88 ? -7.012 16.682 -3.188 1.00 95.69 88 ILE A N 1
ATOM 689 C CA . ILE A 1 88 ? -6.012 17.003 -4.204 1.00 95.69 88 ILE A CA 1
ATOM 690 C C . ILE A 1 88 ? -6.709 17.245 -5.539 1.00 95.69 88 ILE A C 1
ATOM 692 O O . ILE A 1 88 ? -7.467 16.412 -6.046 1.00 95.69 88 ILE A O 1
ATOM 696 N N . ARG A 1 89 ? -6.386 18.383 -6.160 1.00 93.06 89 ARG A N 1
ATOM 697 C CA . ARG A 1 89 ? -6.820 18.718 -7.516 1.00 93.06 89 ARG A CA 1
ATOM 698 C C . ARG A 1 89 ? -5.648 19.213 -8.349 1.00 93.06 89 ARG A C 1
ATOM 700 O O . ARG A 1 89 ? -5.150 20.316 -8.152 1.00 93.06 89 ARG A O 1
ATOM 707 N N . ILE A 1 90 ? -5.265 18.414 -9.334 1.00 89.88 90 ILE A N 1
ATOM 708 C CA . ILE A 1 90 ? -4.236 18.745 -10.316 1.00 89.88 90 ILE A CA 1
ATOM 709 C C . ILE A 1 90 ? -4.955 19.180 -11.589 1.00 89.88 90 ILE A C 1
ATOM 711 O O . ILE A 1 90 ? -5.694 18.403 -12.200 1.00 89.88 90 ILE A O 1
ATOM 715 N N . LYS A 1 91 ? -4.787 20.447 -11.975 1.00 83.25 91 LYS A N 1
ATOM 716 C CA . LYS A 1 91 ? -5.344 20.952 -13.234 1.00 83.25 91 LYS A CA 1
ATOM 717 C C . LYS A 1 91 ? -4.648 20.257 -14.403 1.00 83.25 91 LYS A C 1
ATOM 719 O O . LYS A 1 91 ? -3.447 20.019 -14.362 1.00 83.25 91 LYS A O 1
ATOM 724 N N . SER A 1 92 ? -5.415 19.926 -15.437 1.00 78.25 92 SER A N 1
ATOM 725 C CA . SER A 1 92 ? -4.822 19.478 -16.695 1.00 78.25 92 SER A CA 1
ATOM 726 C C . SER A 1 92 ? -4.151 20.669 -17.373 1.00 78.25 92 SER A C 1
ATOM 728 O O . SER A 1 92 ? -4.740 21.748 -17.439 1.00 78.25 92 SER A O 1
ATOM 730 N N . GLU A 1 93 ? -2.937 20.469 -17.872 1.00 73.56 93 GLU A N 1
ATOM 731 C CA . GLU A 1 93 ? -2.202 21.470 -18.645 1.00 73.56 93 GLU A CA 1
ATOM 732 C C . GLU A 1 93 ? -2.134 21.010 -20.111 1.00 73.56 93 GLU A C 1
ATOM 734 O O . GLU A 1 93 ? -1.550 19.962 -20.400 1.00 73.56 93 GLU A O 1
ATOM 739 N N . GLY A 1 94 ? -2.745 21.773 -21.032 1.00 63.28 94 GLY A N 1
ATOM 740 C CA . GLY A 1 94 ? -2.683 21.561 -22.491 1.00 63.28 94 GLY A CA 1
ATOM 741 C C . GLY A 1 94 ? -4.029 21.306 -23.200 1.00 63.28 94 GLY A C 1
ATOM 742 O O . GLY A 1 94 ? -5.076 21.184 -22.571 1.00 63.28 94 GLY A O 1
ATOM 743 N N . LEU A 1 95 ? -3.994 21.189 -24.537 1.00 57.44 95 LEU A N 1
ATOM 744 C CA . LEU A 1 95 ? -5.122 20.844 -25.434 1.00 57.44 95 LEU A CA 1
ATOM 745 C C . LEU A 1 95 ? -5.467 19.335 -25.395 1.00 57.44 95 LEU A C 1
ATOM 747 O O . LEU A 1 95 ? -5.850 18.734 -26.405 1.00 57.44 95 LEU A O 1
ATOM 751 N N . GLY A 1 96 ? -5.322 18.701 -24.228 1.00 51.84 96 GLY A N 1
ATOM 752 C CA . GLY A 1 96 ? -5.328 17.243 -24.048 1.00 51.84 96 GLY A CA 1
ATOM 753 C C . GLY A 1 96 ? -6.636 16.528 -24.409 1.00 51.84 96 GLY A C 1
ATOM 754 O O . GLY A 1 96 ? -6.654 15.303 -24.449 1.00 51.84 96 GLY A O 1
ATOM 755 N N . GLY A 1 97 ? -7.710 17.266 -24.704 1.00 51.12 97 GLY A N 1
ATOM 756 C CA . GLY A 1 97 ? -8.977 16.721 -25.201 1.00 51.12 97 GLY A CA 1
ATOM 757 C C . GLY A 1 97 ? -9.122 16.691 -26.728 1.00 51.12 97 GLY A C 1
ATOM 758 O O . GLY A 1 97 ? -9.924 15.908 -27.222 1.00 51.12 97 GLY A O 1
ATOM 759 N N . LEU A 1 98 ? -8.366 17.509 -27.479 1.00 52.53 98 LEU A N 1
ATOM 760 C CA . LEU A 1 98 ? -8.525 17.635 -28.940 1.00 52.53 98 LEU A CA 1
ATOM 761 C C . LEU A 1 98 ? -7.391 16.986 -29.750 1.00 52.53 98 LEU A C 1
ATOM 763 O O . LEU A 1 98 ? -7.629 16.543 -30.867 1.00 52.53 98 LEU A O 1
ATOM 767 N N . LEU A 1 99 ? -6.165 16.940 -29.211 1.00 53.81 99 LEU A N 1
ATOM 768 C CA . LEU A 1 99 ? -4.974 16.472 -29.945 1.00 53.81 99 LEU A CA 1
ATOM 769 C C . LEU A 1 99 ? -4.097 15.477 -29.162 1.00 53.81 99 LEU A C 1
ATOM 771 O O . LEU A 1 99 ? -3.055 15.064 -29.658 1.00 53.81 99 LEU A O 1
ATOM 775 N N . GLY A 1 100 ? -4.476 15.098 -27.936 1.00 52.97 100 GLY A N 1
ATOM 776 C CA . GLY A 1 100 ? -3.705 14.151 -27.115 1.00 52.97 100 GLY A CA 1
ATOM 777 C C . GLY A 1 100 ? -2.393 14.699 -26.530 1.00 52.97 100 GLY A C 1
ATOM 778 O O . GLY A 1 100 ? -1.650 13.949 -25.902 1.00 52.97 100 GLY A O 1
ATOM 779 N N . PHE A 1 101 ? -2.115 15.998 -26.683 1.00 45.25 101 PHE A N 1
ATOM 780 C CA . PHE A 1 101 ? -0.961 16.670 -26.079 1.00 45.25 101 PHE A CA 1
ATOM 781 C C . PHE A 1 101 ? -1.367 17.407 -24.790 1.00 45.25 101 PHE A C 1
ATOM 783 O O . PHE A 1 101 ? -2.177 18.335 -24.829 1.00 45.25 101 PHE A O 1
ATOM 790 N N . GLY A 1 102 ? -0.799 17.001 -23.648 1.00 54.09 102 GLY A N 1
ATOM 791 C CA . GLY A 1 102 ? -0.985 17.653 -22.342 1.00 54.09 102 GLY A CA 1
ATOM 792 C C . GLY A 1 102 ? -0.921 16.687 -21.152 1.00 54.09 102 GLY A C 1
ATOM 793 O O . GLY A 1 102 ? -1.158 15.488 -21.304 1.00 54.09 102 GLY A O 1
ATOM 794 N N . LYS A 1 103 ? -0.607 17.191 -19.950 1.00 65.00 103 LYS A N 1
ATOM 795 C CA . LYS A 1 103 ? -0.662 16.389 -18.714 1.00 65.00 103 LYS A CA 1
ATOM 796 C C . LYS A 1 103 ? -2.123 16.211 -18.302 1.00 65.00 103 LYS A C 1
ATOM 798 O O . LYS A 1 103 ? -2.849 17.199 -18.141 1.00 65.00 103 LYS A O 1
ATOM 803 N N . LYS A 1 104 ? -2.562 14.960 -18.123 1.00 68.88 104 LYS A N 1
ATOM 804 C CA . LYS A 1 104 ? -3.883 14.668 -17.548 1.00 68.88 104 LYS A CA 1
ATOM 805 C C . LYS A 1 104 ? -3.967 15.304 -16.162 1.00 68.88 104 LYS A C 1
ATOM 807 O O . LYS A 1 104 ? -3.045 15.182 -15.360 1.00 68.88 104 LYS A O 1
ATOM 812 N N . GLY A 1 105 ? -5.071 16.001 -15.911 1.00 81.94 105 GLY A N 1
ATOM 813 C CA . GLY A 1 105 ? -5.398 16.452 -14.566 1.00 81.94 105 GLY A CA 1
ATOM 814 C C . GLY A 1 105 ? -5.664 15.261 -13.646 1.00 81.94 105 GLY A C 1
ATOM 815 O O . GLY A 1 105 ? -5.906 14.147 -14.110 1.00 81.94 105 GLY A O 1
ATOM 816 N N . GLY A 1 106 ? -5.644 15.515 -12.346 1.00 88.25 106 GLY A N 1
ATOM 817 C CA . GLY A 1 106 ? -5.894 14.524 -11.308 1.00 88.25 106 GLY A CA 1
ATOM 818 C C . GLY A 1 106 ? -6.905 15.047 -10.302 1.00 88.25 106 GLY A C 1
ATOM 819 O O . GLY A 1 106 ? -6.918 16.235 -9.975 1.00 88.25 106 GLY A O 1
ATOM 820 N N . LEU A 1 107 ? -7.752 14.153 -9.815 1.00 93.94 107 LEU A N 1
ATOM 821 C CA . LEU A 1 107 ? -8.649 14.404 -8.696 1.00 93.94 107 LEU A CA 1
ATOM 822 C C . LEU A 1 107 ? -8.488 13.258 -7.708 1.00 93.94 107 LEU A C 1
ATOM 824 O O . LEU A 1 107 ? -8.403 12.102 -8.121 1.00 93.94 107 LEU A O 1
ATOM 828 N N . GLY A 1 108 ? -8.480 13.576 -6.425 1.00 96.75 108 GLY A N 1
ATOM 829 C CA . GLY A 1 108 ? -8.508 12.578 -5.375 1.00 96.75 108 GLY A CA 1
ATOM 830 C C . GLY A 1 108 ? -8.162 13.200 -4.042 1.00 96.75 108 GLY A C 1
ATOM 831 O O . GLY A 1 108 ? -8.509 14.355 -3.796 1.00 96.75 108 GLY A O 1
ATOM 832 N N . PHE A 1 109 ? -7.477 12.447 -3.199 1.00 98.00 109 PHE A N 1
ATOM 833 C CA . PHE A 1 109 ? -7.183 12.864 -1.839 1.00 98.00 109 PHE A CA 1
ATOM 834 C C . PHE A 1 109 ? -5.876 12.253 -1.344 1.00 98.00 109 PHE A C 1
ATOM 836 O O . PHE A 1 109 ? -5.401 11.224 -1.839 1.00 98.00 109 PHE A O 1
ATOM 843 N N . LYS A 1 110 ? -5.303 12.912 -0.342 1.00 98.12 110 LYS A N 1
ATOM 844 C CA . LYS A 1 110 ? -4.311 12.326 0.546 1.00 98.12 110 LYS A CA 1
ATOM 845 C C . LYS A 1 110 ? -5.042 11.797 1.775 1.00 98.12 110 LYS A C 1
ATOM 847 O O . LYS A 1 110 ? -5.784 12.551 2.397 1.00 98.12 110 LYS A O 1
ATOM 852 N N . LEU A 1 111 ? -4.860 10.523 2.101 1.00 98.50 111 LEU A N 1
ATOM 853 C CA . LEU A 1 111 ? -5.263 9.949 3.380 1.00 98.50 111 LEU A CA 1
ATOM 854 C C . LEU A 1 111 ? -4.093 10.107 4.346 1.00 98.50 111 LEU A C 1
ATOM 856 O O . LEU A 1 111 ? -2.997 9.618 4.074 1.00 98.50 111 LEU A O 1
ATOM 860 N N . LEU A 1 112 ? -4.337 10.814 5.440 1.00 98.38 112 LEU A N 1
ATOM 861 C CA . LEU A 1 112 ? -3.363 11.118 6.475 1.00 98.38 112 LEU A CA 1
ATOM 862 C C . LEU A 1 112 ? -3.756 10.375 7.737 1.00 98.38 112 LEU A C 1
ATOM 864 O O . LEU A 1 112 ? -4.887 10.520 8.202 1.00 98.38 112 LEU A O 1
ATOM 868 N N . ILE A 1 113 ? -2.834 9.578 8.258 1.00 97.88 113 ILE A N 1
ATOM 869 C CA . ILE A 1 113 ? -3.034 8.779 9.461 1.00 97.88 113 ILE A CA 1
ATOM 870 C C . ILE A 1 113 ? -2.139 9.362 10.546 1.00 97.88 113 ILE A C 1
ATOM 872 O O . ILE A 1 113 ? -0.935 9.110 10.572 1.00 97.88 113 ILE A O 1
ATOM 876 N N . ASP A 1 114 ? -2.742 10.165 11.415 1.00 96.94 114 ASP A N 1
ATOM 877 C CA . ASP A 1 114 ? -2.099 10.693 12.611 1.00 96.94 114 ASP A CA 1
ATOM 878 C C . ASP A 1 114 ? -2.016 9.551 13.645 1.00 96.94 114 ASP A C 1
ATOM 880 O O . ASP A 1 114 ? -3.023 8.887 13.909 1.00 96.94 114 ASP A O 1
ATOM 884 N N . HIS A 1 115 ? -0.840 9.293 14.221 1.00 93.56 115 HIS A N 1
ATOM 885 C CA . HIS A 1 115 ? -0.619 8.223 15.201 1.00 93.56 115 HIS A CA 1
ATOM 886 C C . HIS A 1 115 ? 0.373 8.673 16.285 1.00 93.56 115 HIS A C 1
ATOM 888 O O . HIS A 1 115 ? 1.149 9.599 16.073 1.00 93.56 115 HIS A O 1
ATOM 894 N N . VAL A 1 116 ? 0.334 8.058 17.468 1.00 88.06 116 VAL A N 1
ATOM 895 C CA . VAL A 1 116 ? 1.086 8.546 18.648 1.00 88.06 116 VAL A CA 1
ATOM 896 C C . VAL A 1 116 ? 2.584 8.231 18.605 1.00 88.06 116 VAL A C 1
ATOM 898 O O . VAL A 1 116 ? 3.371 8.810 19.347 1.00 88.06 116 VAL A O 1
ATOM 901 N N . GLU A 1 117 ? 2.980 7.295 17.751 1.00 85.62 117 GLU A N 1
ATOM 902 C CA . GLU A 1 117 ? 4.348 6.800 17.606 1.00 85.62 117 GLU A CA 1
ATOM 903 C C . GLU A 1 117 ? 5.216 7.666 16.668 1.00 85.62 117 GLU A C 1
ATOM 905 O O . GLU A 1 117 ? 6.391 7.355 16.479 1.00 85.62 117 GLU A O 1
ATOM 910 N N . GLY A 1 118 ? 4.665 8.730 16.071 1.00 80.12 118 GLY A N 1
ATOM 911 C CA . GLY A 1 118 ? 5.367 9.622 15.146 1.00 80.12 118 GLY A CA 1
ATOM 912 C C . GLY A 1 118 ? 4.868 11.066 15.223 1.00 80.12 118 GLY A C 1
ATOM 913 O O . GLY A 1 118 ? 3.746 11.325 15.644 1.00 80.12 118 GLY A O 1
ATOM 914 N N . GLU A 1 119 ? 5.721 12.017 14.834 1.00 81.38 119 GLU A N 1
ATOM 915 C CA . GLU A 1 119 ? 5.357 13.444 14.781 1.00 81.38 119 GLU A CA 1
ATOM 916 C C . GLU A 1 119 ? 4.592 13.801 13.499 1.00 81.38 119 GLU A C 1
ATOM 918 O O . GLU A 1 119 ? 3.719 14.666 13.513 1.00 81.38 119 GLU A O 1
ATOM 923 N N . GLU A 1 120 ? 4.901 13.112 12.400 1.00 92.38 120 GLU A N 1
ATOM 924 C CA . GLU A 1 120 ? 4.305 13.340 11.085 1.00 92.38 120 GLU A CA 1
ATOM 925 C C . GLU A 1 120 ? 3.283 12.244 10.749 1.00 92.38 120 GLU A C 1
ATOM 927 O O . GLU A 1 120 ? 3.521 11.070 11.054 1.00 92.38 120 GLU A O 1
ATOM 932 N N . PRO A 1 121 ? 2.167 12.585 10.080 1.00 95.62 121 PRO A N 1
ATOM 933 C CA . PRO A 1 121 ? 1.178 11.601 9.672 1.00 95.62 121 PRO A CA 1
ATOM 934 C C . PRO A 1 121 ? 1.730 10.637 8.622 1.00 95.62 121 PRO A C 1
ATOM 936 O O . PRO A 1 121 ? 2.474 11.009 7.711 1.00 95.62 121 PRO A O 1
ATOM 939 N N . PHE A 1 122 ? 1.271 9.389 8.678 1.00 97.56 122 PHE A N 1
ATOM 940 C CA . PHE A 1 122 ? 1.520 8.437 7.606 1.00 97.56 122 PHE A CA 1
ATOM 941 C C . PHE A 1 122 ? 0.604 8.731 6.415 1.00 97.56 122 PHE A C 1
ATOM 943 O O . PHE A 1 122 ? -0.619 8.795 6.552 1.00 97.56 122 PHE A O 1
ATOM 950 N N . GLU A 1 123 ? 1.200 8.913 5.237 1.00 97.69 123 GLU A N 1
ATOM 951 C CA . GLU A 1 123 ? 0.493 9.405 4.056 1.00 97.69 123 GLU A CA 1
ATOM 952 C C . GLU A 1 123 ? 0.247 8.312 3.008 1.00 97.69 123 GLU A C 1
ATOM 954 O O . GLU A 1 123 ? 1.169 7.603 2.589 1.00 97.69 123 GLU A O 1
ATOM 959 N N . LEU A 1 124 ? -0.984 8.256 2.495 1.00 98.38 124 LEU A N 1
ATOM 960 C CA . LEU A 1 124 ? -1.340 7.532 1.276 1.00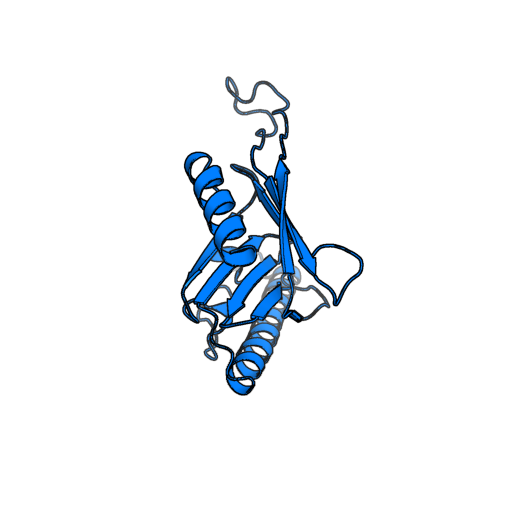 98.38 124 LEU A CA 1
ATOM 961 C C . LEU A 1 124 ? -1.972 8.491 0.267 1.00 98.38 124 LEU A C 1
ATOM 963 O O . LEU A 1 124 ? -2.783 9.342 0.625 1.00 98.38 124 LEU A O 1
ATOM 967 N N . VAL A 1 125 ? -1.631 8.342 -1.014 1.00 97.56 125 VAL A N 1
ATOM 968 C CA . VAL A 1 125 ? -2.103 9.241 -2.080 1.00 97.56 125 VAL A CA 1
ATOM 969 C C . VAL A 1 125 ? -2.954 8.472 -3.088 1.00 97.56 125 VAL A C 1
ATOM 971 O O . VAL A 1 125 ? -2.470 7.597 -3.811 1.00 97.56 125 VAL A O 1
ATOM 974 N N . VAL A 1 126 ? -4.233 8.836 -3.179 1.00 96.88 126 VAL A N 1
ATOM 975 C CA . VAL A 1 126 ? -5.212 8.209 -4.075 1.00 96.88 126 VAL A CA 1
ATOM 976 C C . VAL A 1 126 ? -5.667 9.251 -5.092 1.00 96.88 126 VAL A C 1
ATOM 978 O O . VAL A 1 126 ? -6.441 10.146 -4.766 1.00 96.88 126 VAL A O 1
ATOM 981 N N . LEU A 1 127 ? -5.170 9.162 -6.330 1.00 94.69 127 LEU A N 1
ATOM 982 C CA . LEU A 1 127 ? -5.403 10.138 -7.396 1.00 94.69 127 LEU A CA 1
ATOM 983 C C . LEU A 1 127 ? -5.876 9.457 -8.672 1.00 94.69 127 LEU A C 1
ATOM 985 O O . LEU A 1 127 ? -5.125 8.738 -9.336 1.00 94.69 127 LEU A O 1
ATOM 989 N N . SER A 1 128 ? -7.103 9.773 -9.074 1.00 93.06 128 SER A N 1
ATOM 990 C CA . SER A 1 128 ? -7.665 9.309 -10.335 1.00 93.06 128 SER A CA 1
ATOM 991 C C . SER A 1 128 ? -6.802 9.747 -11.514 1.00 93.06 128 SER A C 1
ATOM 993 O O . SER A 1 128 ? -6.486 10.929 -11.666 1.00 93.06 128 SER A O 1
ATOM 995 N N . GLY A 1 129 ? -6.473 8.789 -12.383 1.00 83.62 129 GLY A N 1
ATOM 996 C CA . GLY A 1 129 ? -5.708 9.014 -13.612 1.00 83.62 129 GLY A CA 1
ATOM 997 C C . GLY A 1 129 ? -4.205 9.256 -13.434 1.00 83.62 129 GLY A C 1
ATOM 998 O O . GLY A 1 129 ? -3.526 9.405 -14.450 1.00 83.62 129 GLY A O 1
ATOM 999 N N . LEU A 1 130 ? -3.690 9.284 -12.196 1.00 87.94 130 LEU A N 1
ATOM 1000 C CA . LEU A 1 130 ? -2.275 9.557 -11.904 1.00 87.94 130 LEU A CA 1
ATOM 1001 C C . LEU A 1 130 ? -1.622 8.559 -10.940 1.00 87.94 130 LEU A C 1
ATOM 1003 O O . LEU A 1 130 ? -0.425 8.323 -11.075 1.00 87.94 130 LEU A O 1
ATOM 1007 N N . SER A 1 131 ? -2.363 7.972 -9.995 1.00 91.81 131 SER A N 1
ATOM 1008 C CA . SER A 1 131 ? -1.830 6.938 -9.103 1.00 91.81 131 SER A CA 1
ATOM 1009 C C . SER A 1 131 ? -2.461 5.570 -9.357 1.00 91.81 131 SER A C 1
ATOM 1011 O O . SER A 1 131 ? -3.456 5.421 -10.078 1.00 91.81 131 SER A O 1
ATOM 1013 N N . THR A 1 132 ? -1.832 4.550 -8.780 1.00 95.81 132 THR A N 1
ATOM 1014 C CA . THR A 1 132 ? -2.338 3.183 -8.750 1.00 95.81 132 THR A CA 1
ATOM 1015 C C . THR A 1 132 ? -2.528 2.742 -7.305 1.00 95.81 132 THR A C 1
ATOM 1017 O O . THR A 1 132 ? -1.860 3.237 -6.390 1.00 95.81 132 THR A O 1
ATOM 1020 N N . TYR A 1 133 ? -3.466 1.827 -7.101 1.00 97.38 133 TYR A N 1
ATOM 1021 C 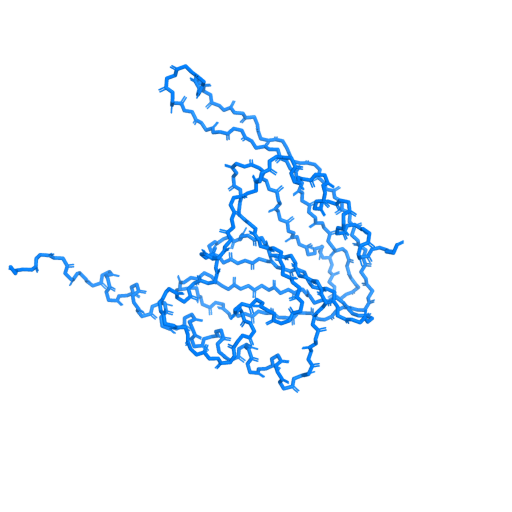CA . TYR A 1 133 ? -3.812 1.323 -5.783 1.00 97.38 133 TYR A CA 1
ATOM 1022 C C . TYR A 1 133 ? -4.196 -0.156 -5.822 1.00 97.38 133 TYR A C 1
ATOM 1024 O O . TYR A 1 133 ? -4.512 -0.714 -6.878 1.00 97.38 133 TYR A O 1
ATOM 1032 N N . LEU A 1 134 ? -4.213 -0.779 -4.650 1.00 97.12 134 LEU A N 1
ATOM 1033 C CA . LEU A 1 134 ? -4.767 -2.109 -4.434 1.00 97.12 134 LEU A CA 1
ATOM 1034 C C . LEU A 1 134 ? -5.499 -2.124 -3.093 1.00 97.12 134 LEU A C 1
ATOM 1036 O O . LEU A 1 134 ? -4.956 -1.676 -2.088 1.00 97.12 134 LEU A O 1
ATOM 1040 N N . GLU A 1 135 ? -6.711 -2.672 -3.071 1.00 96.56 135 GLU A N 1
ATOM 1041 C CA . GLU A 1 135 ? -7.386 -3.051 -1.831 1.00 96.56 135 GLU A CA 1
ATOM 1042 C C . GLU A 1 135 ? -7.392 -4.572 -1.722 1.00 96.56 135 GLU A C 1
ATOM 1044 O O . GLU A 1 135 ? -7.728 -5.268 -2.682 1.00 96.56 135 GLU A O 1
ATOM 1049 N N . SER A 1 136 ? -7.019 -5.086 -0.555 1.00 94.69 136 SER A N 1
ATOM 1050 C CA . SER A 1 136 ? -7.034 -6.516 -0.265 1.00 94.69 136 SER A CA 1
ATOM 1051 C C . SER A 1 136 ? -7.717 -6.775 1.066 1.00 94.69 136 SER A C 1
ATOM 1053 O O . SER A 1 136 ? -7.603 -5.996 2.007 1.00 94.69 136 SER A O 1
ATOM 1055 N N . GLU A 1 137 ? -8.386 -7.917 1.146 1.00 91.88 137 GLU A N 1
ATOM 1056 C CA . GLU A 1 137 ? -8.860 -8.486 2.403 1.00 91.88 137 GLU A CA 1
ATOM 1057 C C . GLU A 1 137 ? -7.872 -9.537 2.886 1.00 91.88 137 GLU A C 1
ATOM 1059 O O . GLU A 1 137 ? -7.346 -10.314 2.075 1.00 91.88 137 GLU A O 1
ATOM 1064 N N . GLY A 1 138 ? -7.676 -9.636 4.194 1.00 88.50 138 GLY A N 1
ATOM 1065 C CA . GLY A 1 138 ? -6.878 -10.723 4.732 1.00 88.50 138 GLY A CA 1
ATOM 1066 C C . GLY A 1 138 ? -5.409 -10.661 4.312 1.00 88.50 138 GLY A C 1
ATOM 1067 O O . GLY A 1 138 ? -4.877 -9.678 3.794 1.00 88.50 138 GLY A O 1
ATOM 1068 N N . THR A 1 139 ? -4.780 -11.825 4.394 1.00 84.50 139 THR A N 1
ATOM 1069 C CA . THR A 1 139 ? -3.441 -12.100 3.861 1.00 84.50 139 THR A CA 1
ATOM 1070 C C . THR A 1 139 ? -3.450 -12.469 2.371 1.00 84.50 139 THR A C 1
ATOM 1072 O O . THR A 1 139 ? -2.490 -13.056 1.874 1.00 84.50 139 THR A O 1
ATOM 1075 N N . LYS A 1 140 ? -4.525 -12.145 1.630 1.00 86.56 140 LYS A N 1
ATOM 1076 C CA . LYS A 1 140 ? -4.648 -12.489 0.199 1.00 86.56 140 LYS A CA 1
ATOM 1077 C C . LYS A 1 140 ? -3.649 -11.726 -0.676 1.00 86.56 140 LYS A C 1
ATOM 1079 O O . LYS A 1 140 ? -3.288 -12.217 -1.744 1.00 86.56 140 LYS A O 1
ATOM 1084 N N . ALA A 1 141 ? -3.193 -10.552 -0.235 1.00 87.38 141 ALA A N 1
ATOM 1085 C CA . ALA A 1 141 ? -2.189 -9.777 -0.951 1.00 87.38 141 ALA A CA 1
ATOM 1086 C C . ALA A 1 141 ? -0.877 -10.562 -1.065 1.00 87.38 141 ALA A C 1
ATOM 1088 O O . ALA A 1 141 ? -0.323 -11.045 -0.074 1.00 87.38 141 ALA A O 1
ATOM 1089 N N . ALA A 1 142 ? -0.335 -10.638 -2.281 1.00 87.00 142 ALA A N 1
ATOM 1090 C CA . ALA A 1 142 ? 0.861 -11.423 -2.560 1.00 87.00 142 ALA A CA 1
ATOM 1091 C C . ALA A 1 142 ? 2.113 -10.940 -1.806 1.00 87.00 142 ALA A C 1
ATOM 1093 O O . ALA A 1 142 ? 3.079 -11.698 -1.690 1.00 87.00 142 ALA A O 1
ATOM 1094 N N . LEU A 1 143 ? 2.086 -9.718 -1.259 1.00 92.25 143 LEU A N 1
ATOM 1095 C CA . LEU A 1 143 ? 3.076 -9.211 -0.310 1.00 92.25 143 LEU A CA 1
ATOM 1096 C C . LEU A 1 143 ? 3.350 -10.212 0.825 1.00 92.25 143 LEU A C 1
ATOM 1098 O O . LEU A 1 143 ? 4.513 -10.490 1.107 1.00 92.25 143 LEU A O 1
ATOM 1102 N N . PHE A 1 144 ? 2.299 -10.809 1.398 1.00 91.38 144 PHE A N 1
ATOM 1103 C CA . PHE A 1 144 ? 2.381 -11.685 2.576 1.00 91.38 144 PHE A CA 1
ATOM 1104 C C . PHE A 1 144 ? 2.607 -13.164 2.242 1.00 91.38 144 PHE A C 1
ATOM 1106 O O . PHE A 1 144 ? 2.701 -14.000 3.136 1.00 91.38 144 PHE A O 1
ATOM 1113 N N . SER A 1 145 ? 2.698 -13.522 0.960 1.00 89.88 145 SER A N 1
ATOM 1114 C CA . SER A 1 145 ? 2.918 -14.913 0.564 1.00 89.88 145 SER A CA 1
ATOM 1115 C C . SER A 1 145 ? 4.356 -15.350 0.875 1.00 89.88 145 SER A C 1
ATOM 1117 O O . SER A 1 145 ? 5.293 -14.761 0.333 1.00 89.88 145 SER A O 1
ATOM 1119 N N . PRO A 1 146 ? 4.590 -16.439 1.628 1.00 89.19 146 PRO A N 1
ATOM 1120 C CA . PRO A 1 146 ? 5.944 -16.947 1.863 1.00 89.19 146 PRO A CA 1
ATOM 1121 C C . PRO A 1 146 ? 6.534 -17.649 0.627 1.00 89.19 146 PRO A C 1
ATOM 1123 O O . PRO A 1 146 ? 7.666 -18.124 0.648 1.00 89.19 146 PRO A O 1
ATOM 1126 N N . LYS A 1 147 ? 5.769 -17.763 -0.468 1.00 90.56 147 LYS A N 1
ATOM 1127 C CA . LYS A 1 147 ? 6.217 -18.416 -1.700 1.00 90.56 147 LYS A CA 1
ATOM 1128 C C . LYS A 1 147 ? 6.846 -17.401 -2.639 1.00 90.56 147 LYS A C 1
ATOM 1130 O O . LYS A 1 147 ? 6.296 -16.322 -2.852 1.00 90.56 147 LYS A O 1
ATOM 1135 N N . ARG A 1 148 ? 7.959 -17.794 -3.261 1.00 89.88 148 ARG A N 1
ATOM 1136 C CA . ARG A 1 148 ? 8.619 -16.991 -4.292 1.00 89.88 148 ARG A CA 1
ATOM 1137 C C . ARG A 1 148 ? 7.716 -16.845 -5.517 1.00 89.88 148 ARG A C 1
ATOM 1139 O O . ARG A 1 148 ? 7.143 -17.830 -5.992 1.00 89.88 148 ARG A O 1
ATOM 1146 N N . ARG A 1 149 ? 7.596 -15.629 -6.043 1.00 85.56 149 ARG A N 1
ATOM 1147 C CA . ARG A 1 149 ? 6.757 -15.333 -7.210 1.00 85.56 149 ARG A CA 1
ATOM 1148 C C . ARG A 1 149 ? 7.363 -15.923 -8.483 1.00 85.56 149 ARG A C 1
ATOM 1150 O O . ARG A 1 149 ? 8.555 -15.778 -8.753 1.00 85.56 149 ARG A O 1
ATOM 1157 N N . ARG A 1 150 ? 6.521 -16.558 -9.305 1.00 76.69 150 ARG A N 1
ATOM 1158 C CA . ARG A 1 150 ? 6.862 -16.947 -10.681 1.00 76.69 150 ARG A CA 1
ATOM 1159 C C . ARG A 1 150 ? 6.478 -15.789 -11.606 1.00 76.69 150 ARG A C 1
ATOM 1161 O O . ARG A 1 150 ? 5.331 -15.709 -12.025 1.00 76.69 150 ARG A O 1
ATOM 1168 N N . GLY A 1 151 ? 7.395 -14.857 -11.867 1.00 75.56 151 GLY A N 1
ATOM 1169 C CA . GLY A 1 151 ? 7.129 -13.694 -12.726 1.00 75.56 151 GLY A CA 1
ATOM 1170 C C . GLY A 1 151 ? 7.752 -12.407 -12.194 1.00 75.56 151 GLY A C 1
ATOM 1171 O O . GLY A 1 151 ? 8.871 -12.433 -11.688 1.00 75.56 151 GLY A O 1
ATOM 1172 N N . ASN A 1 152 ? 7.039 -11.283 -12.322 1.00 80.94 152 ASN A N 1
ATOM 1173 C CA . ASN A 1 152 ? 7.511 -9.989 -11.834 1.00 80.94 152 ASN A CA 1
ATOM 1174 C C . ASN A 1 152 ? 7.429 -9.931 -10.293 1.00 80.94 152 ASN A C 1
ATOM 1176 O O . ASN A 1 152 ? 6.336 -10.112 -9.741 1.00 80.94 152 ASN A O 1
ATOM 1180 N N . PRO A 1 153 ? 8.556 -9.711 -9.598 1.00 82.12 153 PRO A N 1
ATOM 1181 C CA . PRO A 1 153 ? 8.577 -9.634 -8.143 1.00 82.12 153 PRO A CA 1
ATOM 1182 C C . PRO A 1 153 ? 8.146 -8.276 -7.591 1.00 82.12 153 PRO A C 1
ATOM 1184 O O . PRO A 1 153 ? 7.856 -8.166 -6.403 1.00 82.12 153 PRO A O 1
ATOM 1187 N N . ASN A 1 154 ? 8.073 -7.239 -8.428 1.00 86.44 154 ASN A N 1
ATOM 1188 C CA . ASN A 1 154 ? 7.604 -5.944 -7.970 1.00 86.44 154 ASN A CA 1
ATOM 1189 C C . ASN A 1 154 ? 6.084 -5.992 -7.723 1.00 86.44 154 ASN A C 1
ATOM 1191 O O . ASN A 1 154 ? 5.290 -6.093 -8.658 1.00 86.44 154 ASN A O 1
ATOM 1195 N N . PHE A 1 155 ? 5.699 -5.912 -6.447 1.00 88.75 155 PHE A N 1
ATOM 1196 C CA . PHE A 1 155 ? 4.317 -6.009 -5.975 1.00 88.75 155 PHE A CA 1
ATOM 1197 C C . PHE A 1 155 ? 3.406 -4.898 -6.514 1.00 88.75 155 PHE A C 1
ATOM 1199 O O . PHE A 1 155 ? 2.228 -5.145 -6.757 1.00 88.75 155 PHE A O 1
ATOM 1206 N N . VAL A 1 156 ? 3.960 -3.716 -6.803 1.00 92.00 156 VAL A N 1
ATOM 1207 C CA . VAL A 1 156 ? 3.218 -2.572 -7.365 1.00 92.00 156 VAL A CA 1
ATOM 1208 C C . VAL A 1 156 ? 2.556 -2.917 -8.705 1.00 92.00 156 VAL A C 1
ATOM 1210 O O . VAL A 1 156 ? 1.561 -2.310 -9.078 1.00 92.00 156 VAL A O 1
ATOM 1213 N N . TRP A 1 157 ? 3.042 -3.934 -9.427 1.00 90.00 157 TRP A N 1
ATOM 1214 C CA . TRP A 1 157 ? 2.421 -4.386 -10.680 1.00 90.00 157 TRP A CA 1
ATOM 1215 C C . TRP A 1 157 ? 1.048 -5.042 -10.504 1.00 90.00 157 TRP A C 1
ATOM 1217 O O . TRP A 1 157 ? 0.359 -5.259 -11.497 1.00 90.00 157 TRP A O 1
ATOM 1227 N N . GLU A 1 158 ? 0.645 -5.370 -9.276 1.00 91.38 158 GLU A N 1
ATOM 1228 C CA . GLU A 1 158 ? -0.725 -5.806 -8.977 1.00 91.38 158 GLU A CA 1
ATOM 1229 C C . GLU A 1 158 ? -1.692 -4.634 -8.804 1.00 91.38 158 GLU A C 1
ATOM 1231 O O . GLU A 1 158 ? -2.902 -4.842 -8.711 1.00 91.38 158 GLU A O 1
ATOM 1236 N N . PHE A 1 159 ? -1.178 -3.405 -8.736 1.00 95.38 159 PHE A N 1
ATOM 1237 C CA . PHE A 1 159 ? -2.007 -2.240 -8.492 1.00 95.38 159 PHE A CA 1
ATOM 1238 C C . PHE A 1 159 ? -2.716 -1.854 -9.781 1.00 95.38 159 PHE A C 1
ATOM 1240 O O . PHE A 1 159 ? -2.187 -1.974 -10.889 1.00 95.38 159 PHE A O 1
ATOM 1247 N N . ARG A 1 160 ? -3.935 -1.350 -9.629 1.00 95.12 160 ARG A N 1
ATOM 1248 C CA . ARG A 1 160 ? -4.743 -0.851 -10.736 1.00 95.12 160 ARG A CA 1
ATOM 1249 C C . ARG A 1 160 ? -4.805 0.671 -10.706 1.00 95.12 160 ARG A C 1
ATOM 1251 O O . ARG A 1 160 ? -4.692 1.253 -9.625 1.00 95.12 160 ARG A O 1
ATOM 1258 N N . PRO A 1 161 ? -5.003 1.331 -11.857 1.00 94.88 161 PRO A N 1
ATOM 1259 C CA . PRO A 1 161 ? -5.321 2.751 -11.880 1.00 94.88 161 PRO A CA 1
ATOM 1260 C C . PRO A 1 161 ? -6.508 3.065 -10.966 1.00 94.88 161 PRO A C 1
ATOM 1262 O O . PRO A 1 161 ? -7.432 2.261 -10.829 1.00 94.88 161 PRO A O 1
ATOM 1265 N N . VAL A 1 162 ? -6.477 4.235 -10.336 1.00 93.88 162 VAL A N 1
ATOM 1266 C CA . VAL A 1 162 ? -7.616 4.727 -9.558 1.00 93.88 162 VAL A CA 1
ATOM 1267 C C . VAL A 1 162 ? -8.677 5.270 -10.516 1.00 93.88 162 VAL A C 1
ATOM 1269 O O . VAL A 1 162 ? -8.416 6.217 -11.263 1.00 93.88 162 VAL A O 1
ATOM 1272 N N . ASP A 1 163 ? -9.877 4.697 -10.461 1.00 92.44 163 ASP A N 1
ATOM 1273 C CA . ASP A 1 163 ? -11.048 5.219 -11.163 1.00 92.44 163 ASP A CA 1
ATOM 1274 C C . ASP A 1 163 ? -11.714 6.324 -10.343 1.00 92.44 163 ASP A C 1
ATOM 1276 O O . ASP A 1 163 ? -11.869 6.215 -9.123 1.00 92.44 163 ASP A O 1
ATOM 1280 N N . ARG A 1 164 ? -12.154 7.388 -11.021 1.00 92.00 164 ARG A N 1
ATOM 1281 C CA . ARG A 1 164 ? -12.770 8.553 -10.373 1.00 92.00 164 ARG A CA 1
ATOM 1282 C C . ARG A 1 164 ? -13.992 8.183 -9.530 1.00 92.00 164 ARG A C 1
ATOM 1284 O O . ARG A 1 164 ? -14.148 8.716 -8.437 1.00 92.00 164 ARG A O 1
ATOM 1291 N N . ASP A 1 165 ? -14.806 7.253 -10.016 1.00 93.31 165 ASP A N 1
ATOM 1292 C CA . ASP A 1 165 ? -16.050 6.825 -9.362 1.00 93.31 165 ASP A CA 1
ATOM 1293 C C . ASP A 1 165 ? -15.795 6.006 -8.085 1.00 93.31 165 ASP A C 1
ATOM 1295 O O . ASP A 1 165 ? -16.703 5.782 -7.288 1.00 93.31 165 ASP A O 1
ATOM 1299 N N . LEU A 1 166 ? -14.552 5.560 -7.864 1.00 94.06 166 LEU A N 1
ATOM 1300 C CA . LEU A 1 166 ? -14.159 4.825 -6.663 1.00 94.06 166 LEU A CA 1
ATOM 1301 C C . LEU A 1 166 ? -13.623 5.736 -5.557 1.00 94.06 166 LEU A C 1
ATOM 1303 O O . LEU A 1 166 ? -13.524 5.277 -4.423 1.00 94.06 166 LEU A O 1
ATOM 1307 N N . LEU A 1 167 ? -13.298 7.001 -5.851 1.00 96.00 167 LEU A N 1
ATOM 1308 C CA . LEU A 1 167 ? -12.640 7.905 -4.901 1.00 96.00 167 LEU A CA 1
ATOM 1309 C C . LEU A 1 167 ? -13.437 8.062 -3.604 1.00 96.00 167 LEU A C 1
ATOM 1311 O O . LEU A 1 167 ? -12.923 7.735 -2.540 1.00 96.00 167 LEU A O 1
ATOM 1315 N N . GLU A 1 168 ? -14.702 8.477 -3.703 1.00 96.69 168 GLU A N 1
ATOM 1316 C CA . GLU A 1 168 ? -15.574 8.695 -2.539 1.00 96.69 168 GLU A CA 1
ATOM 1317 C C . GLU A 1 168 ? -15.779 7.406 -1.734 1.00 96.69 168 GLU A C 1
ATOM 1319 O O . GLU A 1 168 ? -15.818 7.422 -0.504 1.00 96.69 168 GLU A O 1
ATOM 1324 N N . LYS A 1 169 ? -15.853 6.263 -2.428 1.00 96.88 169 LYS A N 1
ATOM 1325 C CA . LYS A 1 169 ? -16.021 4.951 -1.802 1.00 96.88 169 LYS A CA 1
ATOM 1326 C C . LYS A 1 169 ? -14.778 4.526 -1.022 1.00 96.88 169 LYS A C 1
ATOM 1328 O O . LYS A 1 169 ? -14.919 3.988 0.073 1.00 96.88 169 LYS A O 1
ATOM 1333 N N . ILE A 1 170 ? -13.586 4.729 -1.585 1.00 97.50 170 ILE A N 1
ATOM 1334 C CA . ILE A 1 170 ? -12.316 4.426 -0.913 1.00 97.50 170 ILE A CA 1
ATOM 1335 C C . ILE A 1 170 ? -12.152 5.366 0.284 1.00 97.50 170 ILE A C 1
ATOM 1337 O O . ILE A 1 170 ? -11.928 4.893 1.392 1.00 97.50 170 ILE A O 1
ATOM 1341 N N . GLU A 1 171 ? -12.324 6.673 0.078 1.00 98.12 171 GLU A N 1
ATOM 1342 C CA . GLU A 1 171 ? -12.222 7.692 1.127 1.00 98.12 171 GLU A CA 1
ATOM 1343 C C . GLU A 1 171 ? -13.140 7.379 2.310 1.00 98.12 171 GLU A C 1
ATOM 1345 O O . GLU A 1 171 ? -12.668 7.190 3.431 1.00 98.12 171 GLU A O 1
ATOM 1350 N N . SER A 1 172 ? -14.443 7.245 2.047 1.00 97.94 172 SER A N 1
ATOM 1351 C CA . SER A 1 172 ? -15.447 7.017 3.090 1.00 97.94 172 SER A CA 1
ATOM 1352 C C . SER A 1 172 ? -15.199 5.715 3.848 1.00 97.94 172 SER A C 1
ATOM 1354 O O . SER A 1 172 ? -15.321 5.675 5.070 1.00 97.94 172 SER A O 1
ATOM 1356 N N . ARG A 1 173 ? -14.814 4.645 3.138 1.00 97.75 173 ARG A N 1
ATOM 1357 C CA . ARG A 1 173 ? -14.495 3.356 3.761 1.00 97.75 173 ARG A CA 1
ATOM 1358 C C . ARG A 1 173 ? -13.296 3.467 4.695 1.00 97.75 173 ARG A C 1
ATOM 1360 O O . ARG A 1 173 ? -13.370 2.964 5.807 1.00 97.75 173 ARG A O 1
ATOM 1367 N N . TRP A 1 174 ? -12.200 4.078 4.253 1.00 98.00 174 TRP A N 1
ATOM 1368 C CA . TRP A 1 174 ? -10.964 4.119 5.038 1.00 98.00 174 TRP A CA 1
ATOM 1369 C C . TRP A 1 174 ? -11.023 5.111 6.195 1.00 98.00 174 TRP A C 1
ATOM 1371 O O . TRP A 1 174 ? -10.461 4.831 7.250 1.00 98.00 174 TRP A O 1
ATOM 1381 N N . LEU A 1 175 ? -11.772 6.206 6.051 1.00 98.19 175 LEU A N 1
ATOM 1382 C CA . LEU A 1 175 ? -12.110 7.060 7.187 1.00 98.19 175 LEU A CA 1
ATOM 1383 C C . LEU A 1 175 ? -12.922 6.297 8.239 1.00 98.19 175 LEU A C 1
ATOM 1385 O O . LEU A 1 175 ? -12.597 6.391 9.417 1.00 98.19 175 LEU A O 1
ATOM 1389 N N . HIS A 1 176 ? -13.930 5.520 7.828 1.00 97.50 176 HIS A N 1
ATOM 1390 C CA . HIS A 1 176 ? -14.737 4.710 8.746 1.00 97.50 176 HIS A CA 1
ATOM 1391 C C . HIS A 1 176 ? -13.912 3.606 9.424 1.00 97.50 176 HIS A C 1
ATOM 1393 O O . HIS A 1 176 ? -13.910 3.501 10.643 1.00 97.50 176 HIS A O 1
ATOM 1399 N N . LEU A 1 177 ? -13.147 2.828 8.652 1.00 96.75 177 LEU A N 1
ATOM 1400 C CA . LEU A 1 177 ? -12.327 1.733 9.179 1.00 96.75 177 LEU A CA 1
ATOM 1401 C C . LEU A 1 177 ? -11.285 2.194 10.208 1.00 96.75 177 LEU A C 1
ATOM 1403 O O . LEU A 1 177 ? -10.971 1.435 11.118 1.00 96.75 177 LEU A O 1
ATOM 1407 N N . ILE A 1 178 ? -10.730 3.401 10.055 1.00 96.38 178 ILE A N 1
ATOM 1408 C CA . ILE A 1 178 ? -9.698 3.913 10.967 1.00 96.38 178 ILE A CA 1
ATOM 1409 C C . ILE A 1 178 ? -10.308 4.665 12.155 1.00 96.38 178 ILE A C 1
ATOM 1411 O O . ILE A 1 178 ? -9.809 4.541 13.269 1.00 96.38 178 ILE A O 1
ATOM 1415 N N . ASN A 1 179 ? -11.372 5.443 11.945 1.00 96.25 179 ASN A N 1
ATOM 1416 C CA . ASN A 1 179 ? -11.911 6.316 12.991 1.00 96.25 179 ASN A CA 1
ATOM 1417 C C . ASN A 1 179 ? -13.041 5.698 13.829 1.00 96.25 179 ASN A C 1
ATOM 1419 O O . ASN A 1 179 ? -13.304 6.224 14.910 1.00 96.25 179 ASN A O 1
ATOM 1423 N N . GLY A 1 180 ? -13.696 4.631 13.352 1.00 88.62 180 GLY A N 1
ATOM 1424 C CA . GLY A 1 180 ? -14.924 4.088 13.949 1.00 88.62 180 GLY A CA 1
ATOM 1425 C C . GLY A 1 180 ? -16.163 4.831 13.475 1.00 88.62 180 GLY A C 1
ATOM 1426 O O . GLY A 1 180 ? -16.632 5.738 14.192 1.00 88.62 180 GLY A O 1
#

Secondary structure (DSSP, 8-state):
--S---HHHHHHHHHHHHHHHHHHHHHHHHHHTT---SEEEEEEETTEEEEEEEETTEEEEEEEPPTT-SPPPEEEEESSEEEEEEEEEE--BSSTTTTS-SBPPEEEEEEEEEETT-SS-EEEEEEETT-EEEEEEGGGSGGG-SSPPSS---GGGG-EEPPGGGHHHHHHHHHHHHH-

pLDDT: mean 89.59, std 12.25, range [42.78, 98.5]

Radius of gyration: 18.1 Å; chains: 1; bounding box: 41×40×51 Å